Protein AF-A0A962DTW4-F1 (afdb_monomer_lite)

Secondary structure (DSSP, 8-state):
----PPSS--------TTSHHHHHHHHT-BTTB-PPPHHHHHHHHHH--STT---HHHHHHHTT-----------TT-HHHHHHHHTTT-------HHHHHHHTTS-HHHHHHHHHHHHSS-HHHHHHHHHHHHHHHHHHTT--HHHHHHHTT-SSHHHHHHHHHHHHSS-HHHHHHHHHTT-

Foldseek 3Di:
DDDDDDDDDDADDDDQCPPLLNVVVCVQADVNDDDDDPQLVVQLCVQCVASPDDDPQSNCVSNVDHPPVPPPCPPPLQLLVVLLVVLLVDQPDPLDLCVSCVSSVHDSVVSQVVVCVRRVDGSVVVLLVSLLVQLLVCVLVPDDSQVSCVSSPHPGSVSSQVSCCVVPVDGSVVSSVSSNVPD

pLDDT: mean 76.37, std 15.43, range [31.86, 96.44]

Structure (mmCIF, N/CA/C/O backbone):
data_AF-A0A962DTW4-F1
#
_entry.id   AF-A0A962DTW4-F1
#
loop_
_atom_site.group_PDB
_atom_site.id
_atom_site.type_symbol
_atom_site.label_atom_id
_atom_site.label_alt_id
_atom_site.label_comp_id
_atom_site.label_asym_id
_atom_site.label_entity_id
_atom_site.label_seq_id
_atom_site.pdbx_PDB_ins_code
_atom_site.Cartn_x
_atom_site.Cartn_y
_atom_site.Cartn_z
_atom_site.occupancy
_atom_site.B_iso_or_equiv
_atom_site.auth_seq_id
_atom_site.auth_comp_id
_atom_site.auth_asym_id
_atom_site.auth_atom_id
_atom_site.pdbx_PDB_model_num
ATOM 1 N N . MET A 1 1 ? 19.571 -3.003 17.000 1.00 32.28 1 MET A N 1
ATOM 2 C CA . MET A 1 1 ? 18.505 -2.599 17.942 1.00 32.28 1 MET A CA 1
ATOM 3 C C . MET A 1 1 ? 17.173 -3.009 17.327 1.00 32.28 1 MET A C 1
ATOM 5 O O . MET A 1 1 ? 16.897 -2.604 16.209 1.00 32.28 1 MET A O 1
ATOM 9 N N . VAL A 1 2 ? 16.412 -3.911 17.955 1.00 31.86 2 VAL A N 1
ATOM 10 C CA . VAL A 1 2 ? 15.128 -4.381 17.400 1.00 31.86 2 VAL A CA 1
ATOM 11 C C . VAL A 1 2 ? 14.037 -3.434 17.888 1.00 31.86 2 VAL A C 1
ATOM 13 O O . VAL A 1 2 ? 13.644 -3.494 19.050 1.00 31.86 2 VAL A O 1
ATOM 16 N N . HIS A 1 3 ? 13.582 -2.531 17.022 1.00 44.50 3 HIS A N 1
ATOM 17 C CA . HIS A 1 3 ? 12.451 -1.657 17.324 1.00 44.50 3 HIS A CA 1
ATOM 18 C C . HIS A 1 3 ? 11.173 -2.504 17.360 1.00 44.50 3 HIS A C 1
ATOM 20 O O . HIS A 1 3 ? 10.828 -3.159 16.377 1.00 44.50 3 HIS A O 1
ATOM 26 N N . ARG A 1 4 ? 10.497 -2.539 18.512 1.00 44.28 4 ARG A N 1
ATOM 27 C CA . ARG A 1 4 ? 9.253 -3.290 18.709 1.00 44.28 4 ARG A CA 1
ATOM 28 C C . ARG A 1 4 ? 8.103 -2.295 18.836 1.00 44.28 4 ARG A C 1
ATOM 30 O O . ARG A 1 4 ? 8.152 -1.418 19.694 1.00 44.28 4 ARG A O 1
ATOM 37 N N . LEU A 1 5 ? 7.090 -2.433 17.983 1.00 52.75 5 LEU A N 1
ATOM 38 C CA . LEU 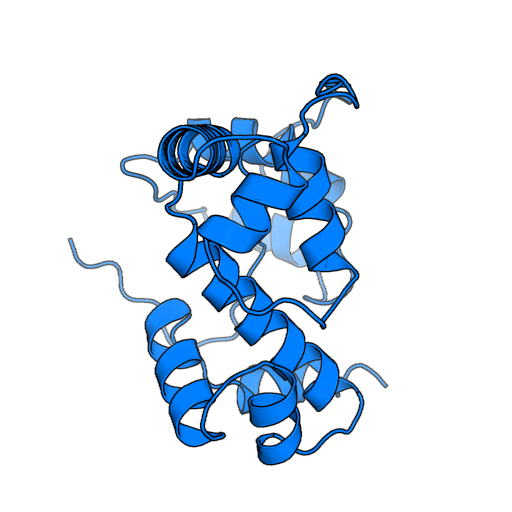A 1 5 ? 5.829 -1.708 18.132 1.00 52.75 5 LEU A CA 1
ATOM 39 C C . LEU A 1 5 ? 5.179 -2.143 19.454 1.00 52.75 5 LEU A C 1
ATOM 41 O O . LEU A 1 5 ? 5.095 -3.340 19.728 1.00 52.75 5 LEU A O 1
ATOM 45 N N . GLN A 1 6 ? 4.788 -1.179 20.284 1.00 50.16 6 GLN A N 1
ATOM 46 C CA . GLN A 1 6 ? 4.006 -1.442 21.493 1.00 50.16 6 GLN A CA 1
ATOM 47 C C . GLN A 1 6 ? 2.522 -1.578 21.140 1.00 50.16 6 GLN A C 1
ATOM 49 O O . GLN A 1 6 ? 2.069 -1.014 20.142 1.00 50.16 6 GLN A O 1
ATOM 54 N N . ASP A 1 7 ? 1.773 -2.306 21.967 1.00 45.84 7 ASP A N 1
ATOM 55 C CA . ASP A 1 7 ? 0.333 -2.481 21.787 1.00 45.84 7 ASP A CA 1
ATOM 56 C C . ASP A 1 7 ? -0.404 -1.132 21.853 1.00 45.84 7 ASP A C 1
ATOM 58 O O . ASP A 1 7 ? -0.221 -0.339 22.778 1.00 45.84 7 ASP A O 1
ATOM 62 N N . GLY A 1 8 ? -1.236 -0.859 20.845 1.00 56.44 8 GLY A N 1
ATOM 63 C CA . GLY A 1 8 ? -2.016 0.373 20.730 1.00 56.44 8 GLY A CA 1
ATOM 64 C C . GLY A 1 8 ? -2.538 0.623 19.308 1.00 56.44 8 GLY A C 1
ATOM 65 O O . GLY A 1 8 ? -2.128 -0.057 18.365 1.00 56.44 8 GLY A O 1
ATOM 66 N N . PRO A 1 9 ? -3.455 1.591 19.115 1.00 57.91 9 PRO A N 1
ATOM 67 C CA . PRO A 1 9 ? -3.965 1.932 17.791 1.00 57.91 9 PRO A CA 1
ATOM 68 C C . PRO A 1 9 ? -2.848 2.527 16.920 1.00 57.91 9 PRO A C 1
ATOM 70 O O . PRO A 1 9 ? -2.300 3.587 17.227 1.00 57.91 9 PRO A O 1
ATOM 73 N N . ALA A 1 10 ? -2.531 1.852 15.814 1.00 62.47 10 ALA A N 1
ATOM 74 C CA . ALA A 1 10 ? -1.565 2.307 14.819 1.00 62.47 10 ALA A CA 1
ATOM 75 C C . ALA A 1 10 ? -2.279 2.868 13.580 1.00 62.47 10 ALA A C 1
ATOM 77 O O . ALA A 1 10 ? -3.284 2.318 13.124 1.00 62.47 10 ALA A O 1
ATOM 78 N N . ARG A 1 11 ? -1.746 3.958 13.015 1.00 65.75 11 ARG A N 1
ATOM 79 C CA . ARG A 1 11 ? -2.161 4.496 11.712 1.00 65.75 11 ARG A CA 1
ATOM 80 C C . ARG A 1 11 ? -1.044 4.223 10.711 1.00 65.75 11 ARG A C 1
ATOM 82 O O . ARG A 1 11 ? 0.103 4.574 10.970 1.00 65.75 11 ARG A O 1
ATOM 89 N N . LEU A 1 12 ? -1.375 3.578 9.594 1.00 66.19 12 LEU A N 1
ATOM 90 C CA . LEU A 1 12 ? -0.419 3.271 8.532 1.00 66.19 12 LEU A CA 1
ATOM 91 C C . LEU A 1 12 ? -0.693 4.178 7.335 1.00 66.19 12 LEU A C 1
ATOM 93 O O . LEU A 1 12 ? -1.787 4.152 6.778 1.00 66.19 12 LEU A O 1
ATOM 97 N N . LEU A 1 13 ? 0.308 4.963 6.949 1.00 69.69 13 LEU A N 1
ATOM 98 C CA . LEU A 1 13 ? 0.274 5.801 5.759 1.00 69.69 13 LEU A CA 1
ATOM 99 C C . LEU A 1 13 ? 1.298 5.272 4.759 1.00 69.69 13 LEU A C 1
ATOM 101 O O . LEU A 1 13 ? 2.494 5.263 5.039 1.00 69.69 13 LEU A O 1
ATOM 105 N N . PHE A 1 14 ? 0.824 4.839 3.593 1.00 65.12 14 PHE A N 1
ATOM 106 C CA . PHE A 1 14 ? 1.698 4.559 2.464 1.00 65.12 14 PHE A CA 1
ATOM 107 C C . PHE A 1 14 ? 1.881 5.828 1.636 1.00 65.12 14 PHE A C 1
ATOM 109 O O . PHE A 1 14 ? 0.919 6.361 1.082 1.00 65.12 14 PHE A O 1
ATOM 116 N N . VAL A 1 15 ? 3.122 6.287 1.542 1.00 69.44 15 VAL A N 1
ATOM 117 C CA . VAL A 1 15 ? 3.506 7.397 0.676 1.00 69.44 15 VAL A CA 1
ATOM 118 C C . VAL A 1 15 ? 4.385 6.828 -0.421 1.00 69.44 15 VAL A C 1
ATOM 120 O O . VAL A 1 15 ? 5.399 6.199 -0.130 1.00 69.44 15 VAL A O 1
ATOM 123 N N . ASP A 1 16 ? 3.995 7.038 -1.676 1.00 62.31 16 ASP A N 1
ATOM 124 C CA . ASP A 1 16 ? 4.855 6.710 -2.811 1.00 62.31 16 ASP A CA 1
ATOM 125 C C . ASP A 1 16 ? 6.185 7.459 -2.647 1.00 62.31 16 ASP A C 1
ATOM 127 O O . ASP A 1 16 ? 6.173 8.687 -2.525 1.00 62.31 16 ASP A O 1
ATOM 131 N N . ARG A 1 17 ? 7.314 6.737 -2.626 1.00 60.81 17 ARG A N 1
ATOM 132 C CA . ARG A 1 17 ? 8.663 7.304 -2.457 1.00 60.81 17 ARG A CA 1
ATOM 133 C C . ARG A 1 17 ? 8.961 8.387 -3.491 1.00 60.81 17 ARG A C 1
ATOM 135 O O . ARG A 1 17 ? 9.652 9.351 -3.178 1.00 60.81 17 ARG A O 1
ATOM 142 N N . GLU A 1 18 ? 8.407 8.251 -4.688 1.00 58.81 18 GLU A N 1
ATOM 143 C CA . GLU A 1 18 ? 8.599 9.189 -5.786 1.00 58.81 18 GLU A CA 1
ATOM 144 C C . GLU A 1 18 ? 7.565 10.324 -5.769 1.00 58.81 18 GLU A C 1
ATOM 146 O O . GLU A 1 18 ? 7.667 11.299 -6.509 1.00 58.81 18 GLU A O 1
ATOM 151 N N . SER A 1 19 ? 6.587 10.310 -4.867 1.00 63.06 19 SER A N 1
ATOM 152 C CA . SER A 1 19 ? 5.823 11.531 -4.609 1.00 63.06 19 SER A CA 1
ATOM 153 C C . SER A 1 19 ? 6.701 12.592 -3.933 1.00 63.06 19 SER A C 1
ATOM 15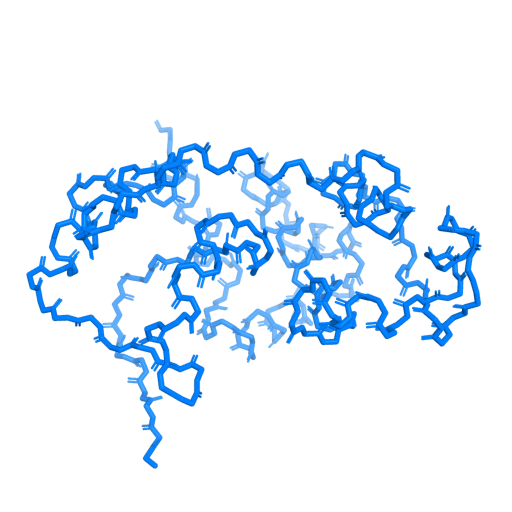5 O O . SER A 1 19 ? 7.706 12.294 -3.283 1.00 63.06 19 SER A O 1
ATOM 157 N N . SER A 1 20 ? 6.307 13.859 -4.050 1.00 67.31 20 SER A N 1
ATOM 158 C CA . SER A 1 20 ? 6.973 14.974 -3.358 1.00 67.31 20 SER A CA 1
ATOM 159 C C . SER A 1 20 ? 7.014 14.757 -1.844 1.00 67.31 20 SER A C 1
ATOM 161 O O . SER A 1 20 ? 8.047 14.981 -1.219 1.00 67.31 20 SER A O 1
ATOM 163 N N . ALA A 1 21 ? 5.939 14.199 -1.283 1.00 75.06 21 ALA A N 1
ATOM 164 C CA . ALA A 1 21 ? 5.878 13.774 0.109 1.00 75.06 21 ALA A CA 1
ATOM 165 C C . ALA A 1 21 ? 6.846 12.623 0.423 1.00 75.06 21 ALA A C 1
ATOM 167 O O . ALA A 1 21 ? 7.549 12.668 1.428 1.00 75.06 21 ALA A O 1
ATOM 168 N N . GLY A 1 22 ? 6.918 11.604 -0.435 1.00 74.62 22 GLY A N 1
ATOM 169 C CA . GLY A 1 22 ? 7.760 10.430 -0.203 1.00 74.62 22 GLY A CA 1
ATOM 170 C C . GLY A 1 22 ? 9.250 10.736 -0.242 1.00 74.62 22 GLY A C 1
ATOM 171 O O . GLY A 1 22 ? 9.993 10.211 0.590 1.00 74.62 22 GLY A O 1
ATOM 172 N N . ARG A 1 23 ? 9.690 11.622 -1.146 1.00 73.50 23 ARG A N 1
ATOM 173 C CA . ARG A 1 23 ? 11.086 12.079 -1.188 1.00 73.50 23 ARG A CA 1
ATOM 174 C C . ARG A 1 23 ? 11.461 12.859 0.062 1.00 73.50 23 ARG A C 1
ATOM 176 O O . ARG A 1 23 ? 12.488 12.547 0.653 1.00 73.50 23 ARG A O 1
ATOM 183 N N . LEU A 1 24 ? 10.628 13.822 0.468 1.00 78.75 24 LEU A N 1
ATOM 184 C CA . LEU A 1 24 ? 10.856 14.610 1.683 1.00 78.75 24 LEU A CA 1
ATOM 185 C C . LEU A 1 24 ? 10.980 13.702 2.908 1.00 78.75 24 LEU A C 1
ATOM 187 O O . LEU A 1 24 ? 11.996 13.740 3.594 1.00 78.75 24 LEU A O 1
ATOM 191 N N . LEU A 1 25 ? 10.009 12.807 3.109 1.00 78.75 25 LEU A N 1
ATOM 192 C CA . LEU A 1 25 ? 10.031 11.867 4.230 1.00 78.75 25 LEU A CA 1
ATOM 193 C C . LEU A 1 25 ? 11.227 10.906 4.176 1.00 78.75 25 LEU A C 1
ATOM 195 O O . LEU A 1 25 ? 11.757 10.527 5.215 1.00 78.75 25 LEU A O 1
ATOM 199 N N . SER A 1 26 ? 11.679 10.515 2.979 1.00 75.94 26 SER A N 1
ATOM 200 C CA . SER A 1 26 ? 12.827 9.613 2.825 1.00 75.94 26 SER A CA 1
ATOM 201 C C . SER A 1 26 ? 14.153 10.239 3.261 1.00 75.94 26 SER A C 1
ATOM 203 O O . SER A 1 26 ? 15.035 9.496 3.685 1.00 75.94 26 SER A O 1
ATOM 205 N N . LEU A 1 27 ? 14.312 11.565 3.154 1.00 76.94 27 LEU A N 1
ATOM 206 C CA . LEU A 1 27 ? 15.537 12.271 3.564 1.00 76.94 27 LEU A CA 1
ATOM 207 C C . LEU A 1 27 ? 15.737 12.274 5.083 1.00 76.94 27 LEU A C 1
ATOM 209 O O . LEU A 1 27 ? 16.855 12.443 5.557 1.00 76.94 27 LEU A O 1
ATOM 213 N N . GLU A 1 28 ? 14.663 12.076 5.839 1.00 74.88 28 GLU A N 1
ATOM 214 C CA . GLU A 1 28 ? 14.678 12.143 7.300 1.00 74.88 28 GLU A CA 1
ATOM 215 C C . GLU A 1 28 ? 14.719 10.767 7.967 1.00 74.88 28 GLU A C 1
ATOM 217 O O . GLU A 1 28 ? 14.702 10.655 9.194 1.00 74.88 28 GLU A O 1
ATOM 222 N N . CYS A 1 29 ? 14.752 9.708 7.162 1.00 73.31 29 CYS A N 1
ATOM 223 C CA . CYS A 1 29 ? 14.899 8.346 7.637 1.00 73.31 29 CYS A CA 1
ATOM 224 C C . CYS A 1 29 ? 16.384 7.981 7.728 1.00 73.31 29 CYS A C 1
ATOM 226 O O . CYS A 1 29 ? 17.083 7.951 6.717 1.00 73.31 29 CYS A O 1
ATOM 228 N N . THR A 1 30 ? 16.839 7.588 8.916 1.00 65.81 30 THR A N 1
ATOM 229 C CA . THR A 1 30 ? 18.160 6.973 9.109 1.00 65.81 30 THR A CA 1
ATOM 230 C C . THR A 1 30 ? 17.995 5.460 9.019 1.00 65.81 30 THR A C 1
ATOM 232 O O . THR A 1 30 ? 17.139 4.890 9.694 1.00 65.81 30 THR A O 1
ATOM 235 N N . ASP A 1 31 ? 18.743 4.795 8.136 1.00 61.22 31 ASP A N 1
ATOM 236 C CA . ASP A 1 31 ? 18.591 3.353 7.861 1.00 61.22 31 ASP A CA 1
ATOM 237 C C . ASP A 1 31 ? 17.147 2.933 7.508 1.00 61.22 31 ASP A C 1
ATOM 239 O O . ASP A 1 31 ? 16.700 1.818 7.783 1.00 61.22 31 ASP A O 1
ATOM 243 N N . GLY A 1 32 ? 16.392 3.844 6.883 1.00 60.59 32 GLY A N 1
ATOM 244 C CA . GLY A 1 32 ? 15.009 3.604 6.466 1.00 60.59 32 GLY A CA 1
ATOM 245 C C . GLY A 1 32 ? 13.964 3.716 7.581 1.00 60.59 32 GLY A C 1
ATOM 246 O O . GLY A 1 32 ? 12.795 3.431 7.323 1.00 60.59 32 GLY A O 1
ATOM 247 N N . ILE A 1 33 ? 14.345 4.144 8.790 1.00 65.69 33 ILE A N 1
ATOM 248 C CA . ILE A 1 33 ? 13.423 4.361 9.911 1.00 65.69 33 ILE A CA 1
ATOM 249 C C . ILE A 1 33 ? 13.621 5.771 10.478 1.00 65.69 33 ILE A C 1
ATOM 251 O O . ILE A 1 33 ? 14.736 6.195 10.771 1.00 65.69 33 ILE A O 1
ATOM 255 N N . ARG A 1 34 ? 12.515 6.488 10.695 1.00 78.94 34 ARG A N 1
ATOM 256 C CA . ARG A 1 34 ? 12.473 7.701 11.519 1.00 78.94 34 ARG A CA 1
ATOM 257 C C . ARG A 1 34 ? 11.543 7.472 12.701 1.00 78.94 34 ARG A C 1
ATOM 259 O O . ARG A 1 34 ? 10.446 6.940 12.539 1.00 78.94 34 ARG A O 1
ATOM 266 N N . ILE A 1 35 ? 11.977 7.893 13.883 1.00 79.12 35 ILE A N 1
ATOM 267 C CA . ILE A 1 35 ? 11.140 7.925 15.083 1.00 79.12 35 ILE A CA 1
ATOM 268 C C . ILE A 1 35 ? 10.680 9.367 15.280 1.00 79.12 35 ILE A C 1
ATOM 270 O O . ILE A 1 35 ? 11.510 10.266 15.369 1.00 79.12 35 ILE A O 1
ATOM 274 N N . PHE A 1 36 ? 9.367 9.571 15.340 1.00 81.62 36 PHE A N 1
ATOM 275 C CA . PHE A 1 36 ? 8.773 10.873 15.635 1.00 81.62 36 PHE A CA 1
ATOM 276 C C . PHE A 1 36 ? 8.690 11.103 17.147 1.00 81.62 36 PHE A C 1
ATOM 278 O O . PHE A 1 36 ? 8.417 10.178 17.919 1.00 81.62 36 PHE A O 1
ATOM 285 N N . SER A 1 37 ? 8.896 12.349 17.557 1.00 84.88 37 SER A N 1
ATOM 286 C CA . SER A 1 37 ? 8.678 12.837 18.917 1.00 84.88 37 SER A CA 1
ATOM 287 C C . SER A 1 37 ? 7.192 12.772 19.320 1.00 84.88 37 SER A C 1
ATOM 289 O O . SER A 1 37 ? 6.305 12.709 18.459 1.00 84.88 37 SER A O 1
ATOM 291 N N . PRO A 1 38 ? 6.875 12.798 20.631 1.00 83.94 38 PRO A N 1
ATOM 292 C CA . PRO A 1 38 ? 5.491 12.862 21.107 1.00 83.94 38 PRO A CA 1
ATOM 293 C C . PRO A 1 38 ? 4.695 14.057 20.559 1.00 83.94 38 PRO A C 1
ATOM 295 O O . PRO A 1 38 ? 3.494 13.923 20.308 1.00 83.94 38 PRO A O 1
ATOM 298 N N . ASP A 1 39 ? 5.358 15.190 20.325 1.00 86.00 39 ASP A N 1
ATOM 299 C CA . ASP A 1 39 ? 4.731 16.411 19.812 1.00 86.00 39 ASP A CA 1
ATOM 300 C C . ASP A 1 39 ? 4.393 16.284 18.325 1.00 86.00 39 ASP A C 1
ATOM 302 O O . ASP A 1 39 ? 3.253 16.531 17.934 1.00 86.00 39 ASP A O 1
ATOM 306 N N . GLU A 1 40 ? 5.330 15.790 17.507 1.00 86.06 40 GLU A N 1
ATOM 307 C CA . GLU A 1 40 ? 5.081 15.474 16.091 1.00 86.06 40 GLU A CA 1
ATOM 308 C C . GLU A 1 40 ? 3.967 14.434 15.949 1.00 86.06 40 GLU A C 1
ATOM 310 O O . GLU A 1 40 ? 3.063 14.586 15.124 1.00 86.06 40 GLU A O 1
ATOM 315 N N . ARG A 1 41 ? 3.982 13.395 16.797 1.00 84.81 41 ARG A N 1
ATOM 316 C CA . ARG A 1 41 ? 2.899 12.408 16.852 1.00 84.81 41 ARG A CA 1
ATOM 317 C C . ARG A 1 41 ? 1.568 13.101 17.130 1.00 84.81 41 ARG A C 1
ATOM 319 O O . ARG A 1 41 ? 0.606 12.853 16.412 1.00 84.81 41 ARG A O 1
ATOM 326 N N . SER A 1 42 ? 1.496 13.956 18.146 1.00 86.44 42 SER A N 1
ATOM 327 C CA . SER A 1 42 ? 0.256 14.650 18.515 1.00 86.44 42 SER A CA 1
ATOM 328 C C . SER A 1 42 ? -0.230 15.584 17.402 1.00 86.44 42 SER A C 1
ATOM 330 O O . SER A 1 42 ? -1.413 15.561 17.060 1.00 86.44 42 SER A O 1
ATOM 332 N N . ALA A 1 43 ? 0.677 16.327 16.764 1.00 87.38 43 ALA A N 1
ATOM 333 C CA . ALA A 1 43 ? 0.372 17.201 15.635 1.00 87.38 43 ALA A CA 1
ATOM 334 C C . ALA A 1 43 ? -0.195 16.421 14.438 1.00 87.38 43 ALA A C 1
ATOM 336 O O . ALA A 1 43 ? -1.251 16.781 13.914 1.00 87.38 43 ALA A O 1
ATOM 337 N N . VAL A 1 44 ? 0.443 15.307 14.055 1.00 84.75 44 VAL A N 1
ATOM 338 C CA . VAL A 1 44 ? -0.057 14.421 12.991 1.00 84.75 44 VAL A CA 1
ATOM 339 C C . VAL A 1 44 ? -1.415 13.835 13.365 1.00 84.75 44 VAL A C 1
ATOM 341 O O . VAL A 1 44 ? -2.322 13.806 12.535 1.00 84.75 44 VAL A O 1
ATOM 344 N N . LEU A 1 45 ? -1.593 13.381 14.609 1.00 82.38 45 LEU A N 1
ATOM 345 C CA . LEU A 1 45 ? -2.858 12.785 15.032 1.00 82.38 45 LEU A CA 1
ATOM 346 C C . LEU A 1 45 ? -4.019 13.797 15.029 1.00 82.38 45 LEU A C 1
ATOM 348 O O . LEU A 1 45 ? -5.145 13.364 14.773 1.00 82.38 45 LEU A O 1
ATOM 352 N N . ASN A 1 46 ? -3.744 15.089 15.258 1.00 85.31 46 ASN A N 1
ATOM 353 C CA . ASN A 1 46 ? -4.723 16.183 15.216 1.00 85.31 46 ASN A CA 1
ATOM 354 C C . ASN A 1 46 ? -5.209 16.493 13.795 1.00 85.31 46 ASN A C 1
ATOM 356 O O . ASN A 1 46 ? -6.403 16.700 13.592 1.00 85.31 46 ASN A O 1
ATOM 360 N N . VAL A 1 47 ? -4.303 16.515 12.812 1.00 80.75 47 VAL A N 1
ATOM 361 C CA . VAL A 1 47 ? -4.655 16.782 11.401 1.00 80.75 47 VAL A CA 1
ATOM 362 C C . VAL A 1 47 ? -5.143 15.538 10.666 1.00 80.75 47 VAL A C 1
ATOM 364 O O . VAL A 1 47 ? -5.810 15.638 9.640 1.00 80.75 47 VAL A O 1
ATOM 367 N N . TRP A 1 48 ? -4.837 14.356 11.202 1.00 76.12 48 TRP A N 1
ATOM 368 C CA . TRP A 1 48 ? -5.262 13.073 10.661 1.00 76.12 48 TRP A CA 1
ATOM 369 C C . TRP A 1 48 ? -6.142 12.302 11.653 1.00 76.12 48 TRP A C 1
ATOM 371 O O . TRP A 1 48 ? -5.841 11.147 11.944 1.00 76.12 48 TRP A O 1
ATOM 381 N N . PRO A 1 49 ? -7.232 12.879 12.197 1.00 66.62 49 PRO A N 1
ATOM 382 C CA . PRO A 1 49 ? -7.976 12.310 13.328 1.00 66.62 49 PRO A CA 1
ATOM 383 C C . PRO A 1 49 ? -8.586 10.933 13.033 1.00 66.62 49 PRO A C 1
ATOM 385 O O . PRO A 1 49 ? -8.851 10.167 13.962 1.00 66.62 49 PRO A O 1
ATOM 388 N N . SER A 1 50 ? -8.752 10.578 11.754 1.00 63.56 50 SER A N 1
ATOM 389 C CA . SER A 1 50 ? -9.224 9.268 11.313 1.00 63.56 50 SER A CA 1
ATOM 390 C C . SER A 1 50 ? -8.332 8.685 10.207 1.00 63.56 50 SER A C 1
ATOM 392 O O . SER A 1 50 ? -8.086 9.377 9.221 1.00 63.56 50 SER A O 1
ATOM 394 N N . PRO A 1 51 ? -7.936 7.393 10.277 1.00 54.62 51 PRO A N 1
ATOM 395 C CA . PRO A 1 51 ? -7.097 6.730 9.270 1.00 54.62 51 PRO A CA 1
ATOM 396 C C . PRO A 1 51 ? -7.721 6.611 7.867 1.00 54.62 51 PRO A C 1
ATOM 398 O O . PRO A 1 51 ? -7.108 6.034 6.977 1.00 54.62 51 PRO A O 1
ATOM 401 N N . THR A 1 52 ? -8.930 7.136 7.657 1.00 49.06 52 THR A N 1
ATOM 402 C CA . THR A 1 52 ? -9.706 6.966 6.418 1.00 49.06 52 THR A CA 1
ATOM 403 C C . THR A 1 52 ? -10.001 8.226 5.630 1.00 49.06 52 THR A C 1
ATOM 405 O O . THR A 1 52 ? -10.515 8.123 4.520 1.00 49.06 52 THR A O 1
ATOM 408 N N . CYS A 1 53 ? -9.665 9.395 6.161 1.00 44.09 53 CYS A N 1
ATOM 409 C CA . CYS A 1 53 ? -9.679 10.632 5.398 1.00 44.09 53 CYS A CA 1
ATOM 410 C C . CYS A 1 53 ? -8.270 11.196 5.474 1.00 44.09 53 CYS A C 1
ATOM 412 O O . CYS A 1 53 ? -7.805 11.532 6.564 1.00 44.09 53 CYS A O 1
ATOM 414 N N . LEU A 1 54 ? -7.566 11.202 4.347 1.00 54.94 54 LEU A N 1
ATOM 415 C CA . LEU A 1 54 ? -6.205 11.694 4.313 1.00 54.94 54 LEU A CA 1
ATOM 416 C C . LEU A 1 54 ? -5.968 12.560 3.088 1.00 54.94 54 LEU A C 1
ATOM 418 O O . LEU A 1 54 ? -5.812 12.064 1.974 1.00 54.94 54 LEU A O 1
ATOM 422 N N . GLU A 1 55 ? -5.823 13.850 3.349 1.00 64.31 55 GLU A N 1
ATOM 423 C CA . GLU A 1 55 ? -4.964 14.694 2.541 1.00 64.31 55 GLU A CA 1
ATOM 424 C C . GLU A 1 55 ? -3.552 14.605 3.116 1.00 64.31 55 GLU A C 1
ATOM 426 O O . GLU A 1 55 ? -3.327 14.817 4.309 1.00 64.31 55 GLU A O 1
ATOM 431 N N . ILE A 1 56 ? -2.581 14.257 2.276 1.00 70.81 56 ILE A N 1
ATOM 432 C CA . ILE A 1 56 ? -1.201 14.088 2.736 1.00 70.81 56 ILE A CA 1
ATOM 433 C C . ILE A 1 56 ? -0.551 15.430 3.101 1.00 70.81 56 ILE A C 1
ATOM 435 O O . ILE A 1 56 ? 0.308 15.474 3.974 1.00 70.81 56 ILE A O 1
ATOM 439 N N . ALA A 1 57 ? -0.984 16.533 2.483 1.00 71.00 57 ALA A N 1
ATOM 440 C CA . ALA A 1 57 ? -0.406 17.856 2.702 1.00 71.00 57 ALA A CA 1
ATOM 441 C C . ALA A 1 57 ? -0.496 18.330 4.168 1.00 71.00 57 ALA A C 1
ATOM 443 O O . ALA A 1 57 ? 0.549 18.693 4.709 1.00 71.00 57 ALA A O 1
ATOM 444 N N . PRO A 1 58 ? -1.654 18.251 4.857 1.00 77.56 58 PRO A N 1
ATOM 445 C CA . PRO A 1 58 ? -1.741 18.521 6.293 1.00 77.56 58 PRO A CA 1
ATOM 446 C C . PRO A 1 58 ? -0.806 17.670 7.159 1.00 77.56 58 PRO A C 1
ATOM 448 O O . PRO A 1 58 ? -0.215 18.189 8.101 1.00 77.56 58 PRO A O 1
ATOM 451 N N . VAL A 1 59 ? -0.636 16.380 6.845 1.00 82.44 59 VAL A N 1
ATOM 452 C CA . VAL A 1 59 ? 0.263 15.490 7.606 1.00 82.44 59 VAL A CA 1
ATOM 453 C C . VAL A 1 59 ? 1.718 15.895 7.425 1.00 82.44 59 VAL A C 1
ATOM 455 O O . VAL A 1 59 ? 2.456 15.972 8.401 1.00 82.44 59 VAL A O 1
ATOM 458 N N . ILE A 1 60 ? 2.123 16.195 6.194 1.00 81.56 60 ILE A N 1
ATOM 459 C CA . ILE A 1 60 ? 3.480 16.663 5.907 1.00 81.56 60 ILE A CA 1
ATOM 460 C C . ILE A 1 60 ? 3.733 18.018 6.591 1.00 81.56 60 ILE A C 1
ATOM 462 O O . ILE A 1 60 ? 4.767 18.184 7.233 1.00 81.56 60 ILE A O 1
ATOM 466 N N . ALA A 1 61 ? 2.752 18.928 6.577 1.00 81.88 61 ALA A N 1
ATOM 467 C CA . ALA A 1 61 ? 2.803 20.194 7.315 1.00 81.88 61 ALA A CA 1
ATOM 468 C C . ALA A 1 61 ? 2.945 20.003 8.829 1.00 81.88 61 ALA A C 1
ATOM 470 O O . ALA A 1 61 ? 3.767 20.670 9.456 1.00 81.88 61 ALA A O 1
ATOM 471 N N . ALA A 1 62 ? 2.201 19.063 9.416 1.00 85.38 62 ALA A N 1
ATOM 472 C CA . ALA A 1 62 ? 2.301 18.734 10.837 1.00 85.38 62 ALA A CA 1
ATOM 473 C C . ALA A 1 62 ? 3.668 18.145 11.230 1.00 85.38 62 ALA A C 1
ATOM 475 O O . ALA A 1 62 ? 4.069 18.260 12.384 1.00 85.38 62 ALA A O 1
ATOM 476 N N . LEU A 1 63 ? 4.396 17.559 10.276 1.00 83.38 63 LEU A N 1
ATOM 477 C CA . LEU A 1 63 ? 5.778 17.102 10.449 1.00 83.38 63 LEU A CA 1
ATOM 478 C C . LEU A 1 63 ? 6.820 18.216 10.235 1.00 83.38 63 LEU A C 1
ATOM 480 O O . LEU A 1 63 ? 8.013 17.931 10.199 1.00 83.38 63 LEU A O 1
ATOM 484 N N . GLY A 1 64 ? 6.383 19.472 10.089 1.00 79.44 64 GLY A N 1
ATOM 485 C CA . GLY A 1 64 ? 7.255 20.631 9.887 1.00 79.44 64 GLY A CA 1
ATOM 486 C C . GLY A 1 64 ? 7.674 20.859 8.433 1.00 79.44 64 GLY A C 1
ATOM 487 O O . GLY A 1 64 ? 8.503 21.726 8.164 1.00 79.44 64 GLY A O 1
ATOM 488 N N . HIS A 1 65 ? 7.093 20.120 7.486 1.00 78.19 65 HIS A N 1
ATOM 489 C CA . HIS A 1 65 ? 7.455 20.194 6.073 1.00 78.19 65 HIS A CA 1
ATOM 490 C C . HIS A 1 65 ? 6.402 20.908 5.259 1.00 78.19 65 HIS A C 1
ATOM 492 O O . HIS A 1 65 ? 5.207 20.661 5.381 1.00 78.19 65 HIS A O 1
ATOM 498 N N . ARG A 1 66 ? 6.835 21.731 4.314 1.00 65.50 66 ARG A N 1
ATOM 499 C CA . ARG A 1 66 ? 5.929 22.223 3.283 1.00 65.50 66 ARG A CA 1
ATOM 500 C C . ARG A 1 66 ? 6.052 21.300 2.088 1.00 65.50 66 ARG A C 1
ATOM 502 O O . ARG A 1 66 ? 7.112 21.221 1.474 1.00 65.50 66 ARG A O 1
ATOM 509 N N . LEU A 1 67 ? 4.949 20.643 1.727 1.00 57.56 67 LEU A N 1
ATOM 510 C CA . LEU A 1 67 ? 4.776 20.258 0.336 1.00 57.56 67 LEU A CA 1
ATOM 511 C C . LEU A 1 67 ? 4.672 21.566 -0.435 1.00 57.56 67 LEU A C 1
ATOM 513 O O . LEU A 1 67 ? 3.590 22.125 -0.599 1.00 57.56 67 LEU A O 1
ATOM 517 N N . GLU A 1 68 ? 5.805 22.085 -0.897 1.00 57.06 68 GLU A N 1
ATOM 518 C CA . GLU A 1 68 ? 5.744 22.820 -2.144 1.00 57.06 68 GLU A CA 1
ATOM 519 C C . GLU A 1 68 ? 5.027 21.895 -3.119 1.00 57.06 68 GLU A C 1
ATOM 521 O O . GLU A 1 68 ? 5.254 20.675 -3.120 1.00 57.06 68 GLU A O 1
ATOM 526 N N . THR A 1 69 ? 4.113 22.447 -3.909 1.00 43.47 69 THR A N 1
ATOM 527 C CA . THR A 1 69 ? 3.594 21.754 -5.077 1.00 43.47 69 THR A CA 1
ATOM 528 C C . THR A 1 69 ? 4.777 21.595 -6.025 1.00 43.47 69 THR A C 1
ATOM 530 O O . THR A 1 69 ? 4.886 22.279 -7.035 1.00 43.47 69 THR A O 1
ATOM 533 N N . CYS A 1 70 ? 5.717 20.709 -5.689 1.00 38.62 70 CYS A N 1
ATOM 534 C CA . CYS A 1 70 ? 6.624 20.118 -6.627 1.00 38.62 70 CYS A CA 1
ATOM 535 C C . CYS A 1 70 ? 5.688 19.333 -7.528 1.00 38.62 70 CYS A C 1
ATOM 537 O O . CYS A 1 70 ? 5.393 18.158 -7.291 1.00 38.62 70 CYS A O 1
ATOM 539 N N . ALA A 1 71 ? 5.198 20.026 -8.550 1.00 39.06 71 ALA A N 1
ATOM 540 C CA . ALA A 1 71 ? 4.916 19.464 -9.841 1.00 39.06 71 ALA A CA 1
ATOM 541 C C . ALA A 1 71 ? 6.226 18.840 -10.333 1.00 39.06 71 ALA A C 1
ATOM 543 O O . ALA A 1 71 ? 6.859 19.308 -11.273 1.00 39.06 71 ALA A O 1
ATOM 544 N N . LEU A 1 72 ? 6.659 17.758 -9.684 1.00 40.28 72 LEU A N 1
ATOM 545 C CA . LEU A 1 72 ? 7.378 16.744 -10.406 1.00 40.28 72 LEU A CA 1
ATOM 546 C C . LEU A 1 72 ? 6.314 16.124 -11.289 1.00 40.28 72 LEU A C 1
ATOM 548 O O . LEU A 1 72 ? 5.653 15.148 -10.935 1.00 40.28 72 LEU A O 1
ATOM 552 N N . ALA A 1 73 ? 6.125 16.774 -12.433 1.00 41.50 73 ALA A N 1
ATOM 553 C CA . ALA A 1 73 ? 5.782 16.082 -13.641 1.00 41.50 73 ALA A CA 1
ATOM 554 C C . ALA A 1 73 ? 6.819 14.965 -13.768 1.00 41.50 73 ALA A C 1
ATOM 556 O O . ALA A 1 73 ? 7.881 15.124 -14.367 1.00 41.50 73 ALA A O 1
ATOM 557 N N . PHE A 1 74 ? 6.518 13.811 -13.172 1.00 41.62 74 PHE A N 1
ATOM 558 C CA . PHE A 1 74 ? 6.863 12.584 -13.846 1.00 41.62 74 PHE A CA 1
ATOM 559 C C . PHE A 1 74 ? 6.331 12.795 -15.247 1.00 41.62 74 PHE A C 1
ATOM 561 O O . PHE A 1 74 ? 5.136 13.085 -15.367 1.00 41.62 74 PHE A O 1
ATOM 568 N N . PRO A 1 75 ? 7.180 12.798 -16.284 1.00 45.19 75 PRO A N 1
ATOM 569 C CA . PRO A 1 75 ? 6.640 12.904 -17.618 1.00 45.19 75 PRO A CA 1
ATOM 570 C C . PRO A 1 75 ? 5.566 11.821 -17.690 1.00 45.19 75 PRO A C 1
ATOM 572 O O . PRO A 1 75 ? 5.878 10.658 -17.431 1.00 45.19 75 PRO A O 1
ATOM 575 N N . ASP A 1 76 ? 4.319 12.193 -18.010 1.00 50.84 76 ASP A N 1
ATOM 576 C CA . ASP A 1 76 ? 3.144 11.295 -18.120 1.00 50.84 76 ASP A CA 1
ATOM 577 C C . ASP A 1 76 ? 3.392 10.064 -19.033 1.00 50.84 76 ASP A C 1
ATOM 579 O O . ASP A 1 76 ? 2.571 9.163 -19.196 1.00 50.84 76 ASP A O 1
ATOM 583 N N . HIS A 1 77 ? 4.579 10.013 -19.625 1.00 58.78 77 HIS A N 1
ATOM 584 C CA . HIS A 1 77 ? 5.149 9.056 -20.535 1.00 58.78 77 HIS A CA 1
ATOM 585 C C . HIS A 1 77 ? 5.864 7.870 -19.859 1.00 58.78 77 HIS A C 1
ATOM 587 O O . HIS A 1 77 ? 6.096 6.883 -20.565 1.00 58.78 77 HIS A O 1
ATOM 593 N N . ASP A 1 78 ? 6.205 7.894 -18.555 1.00 76.69 78 ASP A N 1
ATOM 594 C CA . ASP A 1 78 ? 6.832 6.716 -17.923 1.00 76.69 78 ASP A CA 1
ATOM 595 C C . ASP A 1 78 ? 5.842 5.540 -17.908 1.00 76.69 78 ASP A C 1
ATOM 597 O O . ASP A 1 78 ? 4.810 5.527 -17.229 1.00 76.69 78 ASP A O 1
ATOM 601 N N . ARG A 1 79 ? 6.153 4.536 -18.729 1.00 85.69 79 ARG A N 1
ATOM 602 C CA . ARG A 1 79 ? 5.285 3.382 -18.978 1.00 85.69 79 ARG A CA 1
ATOM 603 C C . ARG A 1 79 ? 5.146 2.509 -17.735 1.00 85.69 79 ARG A C 1
ATOM 605 O O . ARG A 1 79 ? 4.076 1.956 -17.509 1.00 85.69 79 ARG A O 1
ATOM 612 N N . VAL A 1 80 ? 6.195 2.416 -16.917 1.00 85.38 80 VAL A N 1
ATOM 613 C CA . VAL A 1 80 ? 6.186 1.618 -15.684 1.00 85.38 80 VAL A CA 1
ATOM 614 C C . VAL A 1 80 ? 5.278 2.271 -14.658 1.00 85.38 80 VAL A C 1
ATOM 616 O O . VAL A 1 80 ? 4.435 1.595 -14.078 1.00 85.38 80 VAL A O 1
ATOM 619 N N . GLN A 1 81 ? 5.375 3.588 -14.490 1.00 78.25 81 GLN A N 1
ATOM 620 C CA . GLN A 1 81 ? 4.496 4.310 -13.573 1.00 78.25 81 GLN A CA 1
ATOM 621 C C . GLN A 1 81 ? 3.020 4.204 -13.976 1.00 78.25 81 GLN A C 1
ATOM 623 O O . GLN A 1 81 ? 2.168 4.007 -13.109 1.00 78.25 81 GLN A O 1
ATOM 628 N N . ARG A 1 82 ? 2.703 4.281 -15.277 1.00 79.88 82 ARG A N 1
ATOM 629 C CA . ARG A 1 82 ? 1.326 4.083 -15.766 1.00 79.88 82 ARG A CA 1
ATOM 630 C C . ARG A 1 82 ? 0.786 2.694 -15.437 1.00 79.88 82 ARG A C 1
ATOM 632 O O . ARG A 1 82 ? -0.348 2.598 -14.974 1.00 79.88 82 ARG A O 1
ATOM 639 N N . VAL A 1 83 ? 1.597 1.648 -15.615 1.00 87.88 83 VAL A N 1
ATOM 640 C CA . VAL A 1 83 ? 1.227 0.282 -15.209 1.00 87.88 83 VAL A CA 1
ATOM 641 C C . VAL A 1 83 ? 1.002 0.218 -13.700 1.00 87.88 83 VAL A C 1
ATOM 643 O O . VAL A 1 83 ? -0.048 -0.226 -13.264 1.00 87.88 83 VAL A O 1
ATOM 646 N N . LEU A 1 84 ? 1.922 0.724 -12.877 1.00 82.12 84 LEU A N 1
ATOM 647 C CA . LEU A 1 84 ? 1.759 0.690 -11.416 1.00 82.12 84 LEU A CA 1
ATOM 648 C C . LEU A 1 84 ? 0.510 1.449 -10.943 1.00 82.12 84 LEU A C 1
ATOM 650 O O . LEU A 1 84 ? -0.192 0.983 -10.049 1.00 82.12 84 LEU A O 1
ATOM 654 N N . ARG A 1 85 ? 0.201 2.592 -11.568 1.00 78.12 85 ARG A N 1
ATOM 655 C CA . ARG A 1 85 ? -1.003 3.373 -11.266 1.00 78.12 85 ARG A CA 1
ATOM 656 C C . ARG A 1 85 ? -2.277 2.623 -11.646 1.00 78.12 85 ARG A C 1
ATOM 658 O O . ARG A 1 85 ? -3.232 2.668 -10.879 1.00 78.12 85 ARG A O 1
ATOM 665 N N . SER A 1 86 ? -2.299 1.923 -12.782 1.00 79.88 86 SER A N 1
ATOM 666 C CA . SER A 1 86 ? -3.483 1.154 -13.184 1.00 79.88 86 SER A CA 1
ATOM 667 C C . SER A 1 86 ? -3.782 0.013 -12.210 1.00 79.88 86 SER A C 1
ATOM 669 O O . SER A 1 86 ? -4.951 -0.251 -11.939 1.00 79.88 86 SER A O 1
ATOM 671 N N . LEU A 1 87 ? -2.757 -0.592 -11.595 1.00 83.50 87 LEU A N 1
ATOM 672 C CA . LEU A 1 87 ? -2.928 -1.623 -10.559 1.00 83.50 87 LEU A CA 1
ATOM 673 C C . LEU A 1 87 ? -3.628 -1.122 -9.285 1.00 83.50 87 LEU A C 1
ATOM 675 O O . LEU A 1 87 ? -4.076 -1.940 -8.489 1.00 83.50 87 LEU A O 1
ATOM 679 N N . LEU A 1 88 ? -3.722 0.195 -9.070 1.00 74.44 88 LEU A N 1
ATOM 680 C CA . LEU A 1 88 ? -4.468 0.770 -7.943 1.00 74.44 88 LEU A CA 1
ATOM 681 C C . LEU A 1 88 ? -5.975 0.847 -8.206 1.00 74.44 88 LEU A C 1
ATOM 683 O O . LEU A 1 88 ? -6.742 0.985 -7.258 1.00 74.44 88 LEU A O 1
ATOM 687 N N . THR A 1 89 ? -6.392 0.817 -9.473 1.00 73.12 89 THR A N 1
ATOM 688 C CA . THR A 1 89 ? -7.794 0.996 -9.879 1.00 73.12 89 THR A CA 1
ATOM 689 C C . THR A 1 89 ? -8.399 -0.254 -10.510 1.00 73.12 89 THR A C 1
ATOM 691 O O . THR A 1 89 ? -9.602 -0.276 -10.758 1.00 73.12 89 THR A O 1
ATOM 694 N N . ARG A 1 90 ? -7.589 -1.282 -10.792 1.00 76.75 90 ARG A N 1
ATOM 695 C CA . ARG A 1 90 ? -8.033 -2.558 -11.364 1.00 76.75 90 ARG A CA 1
ATOM 696 C C . ARG A 1 90 ? -7.601 -3.735 -10.495 1.00 76.75 90 ARG A C 1
ATOM 698 O O . ARG A 1 90 ? -6.543 -3.702 -9.871 1.00 76.75 90 ARG A O 1
ATOM 705 N N . ASN A 1 91 ? -8.395 -4.798 -10.536 1.00 70.12 91 ASN A N 1
ATOM 706 C CA . ASN A 1 91 ? -8.224 -5.991 -9.701 1.00 70.12 91 ASN A CA 1
ATOM 707 C C . ASN A 1 91 ? -7.920 -7.264 -10.514 1.00 70.12 91 ASN A C 1
ATOM 709 O O . ASN A 1 91 ? -7.755 -8.337 -9.948 1.00 70.12 91 ASN A O 1
ATOM 713 N N . ASP A 1 92 ? -7.841 -7.156 -11.837 1.00 74.94 92 ASP A N 1
ATOM 714 C CA . ASP A 1 92 ? -7.754 -8.254 -12.807 1.00 74.94 92 ASP A CA 1
ATOM 715 C C . ASP A 1 92 ? -6.314 -8.567 -13.247 1.00 74.94 92 ASP A C 1
ATOM 717 O O . ASP A 1 92 ? -6.056 -8.935 -14.391 1.00 74.94 92 ASP A O 1
ATOM 721 N N . TRP A 1 93 ? -5.345 -8.421 -12.343 1.00 81.50 93 TRP A N 1
ATOM 722 C CA . TRP A 1 93 ? -3.931 -8.619 -12.655 1.00 81.50 93 TRP A CA 1
ATOM 723 C C . TRP A 1 93 ? -3.367 -9.894 -12.001 1.00 81.50 93 TRP A C 1
ATOM 725 O O . TRP A 1 93 ? -3.516 -10.148 -10.806 1.00 81.50 93 TRP A O 1
ATOM 735 N N . ASP A 1 94 ? -2.654 -10.704 -12.788 1.00 79.38 94 ASP A N 1
ATOM 736 C CA . ASP A 1 94 ? -2.102 -12.010 -12.376 1.00 79.38 94 ASP A CA 1
ATOM 737 C C . ASP A 1 94 ? -0.855 -11.900 -11.465 1.00 79.38 94 ASP A C 1
ATOM 739 O O . ASP A 1 94 ? -0.456 -12.835 -10.763 1.00 79.38 94 ASP A O 1
ATOM 743 N N . GLY A 1 95 ? -0.237 -10.720 -11.431 1.00 80.38 95 GLY A N 1
ATOM 744 C CA . GLY A 1 95 ? 0.986 -10.423 -10.686 1.00 80.38 95 GLY A CA 1
ATOM 745 C C . GLY A 1 95 ? 2.249 -10.978 -11.335 1.00 80.38 95 GLY A C 1
ATOM 746 O O . GLY A 1 95 ? 3.301 -11.038 -10.688 1.00 80.38 95 GLY A O 1
ATOM 747 N N . SER A 1 96 ? 2.159 -11.383 -12.600 1.00 89.44 96 SER A N 1
ATOM 748 C CA . SER A 1 96 ? 3.284 -11.841 -13.395 1.00 89.44 96 SER A CA 1
ATOM 749 C C . SER A 1 96 ? 4.174 -10.662 -13.769 1.00 89.44 96 SER A C 1
ATOM 751 O O . SER A 1 96 ? 3.748 -9.705 -14.412 1.00 89.44 96 SER A O 1
ATOM 753 N N . LEU A 1 97 ? 5.460 -10.756 -1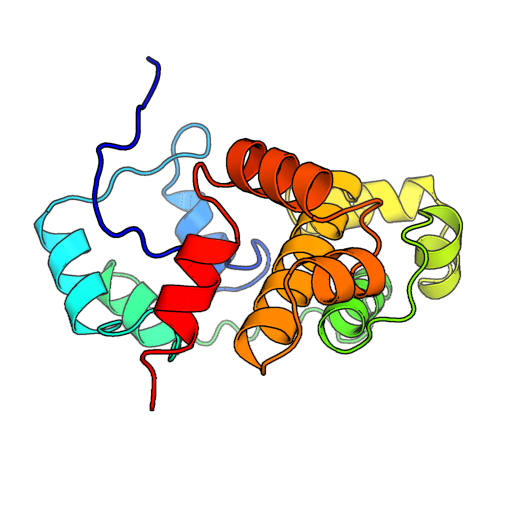3.416 1.00 91.25 97 LEU A N 1
ATOM 754 C CA . LEU A 1 97 ? 6.462 -9.781 -13.851 1.00 91.25 97 LEU A CA 1
ATOM 755 C C . LEU A 1 97 ? 6.502 -9.672 -15.381 1.00 91.25 97 LEU A C 1
ATOM 757 O O . LEU A 1 97 ? 6.700 -8.581 -15.898 1.00 91.25 97 LEU A O 1
ATOM 761 N N . ALA A 1 98 ? 6.324 -10.787 -16.095 1.00 93.69 98 ALA A N 1
ATOM 762 C CA . ALA A 1 98 ? 6.342 -10.793 -17.552 1.00 93.69 98 ALA A CA 1
ATOM 763 C C . ALA A 1 98 ? 5.131 -10.053 -18.135 1.00 93.69 98 ALA A C 1
ATOM 765 O O . ALA A 1 98 ? 5.306 -9.253 -19.048 1.00 93.69 98 ALA A O 1
ATOM 766 N N . SER A 1 99 ? 3.942 -10.269 -17.562 1.00 93.75 99 SER A N 1
ATOM 767 C CA . SER A 1 99 ? 2.708 -9.590 -17.975 1.00 93.75 99 SER A CA 1
ATOM 768 C C . SER A 1 99 ? 2.819 -8.076 -17.766 1.00 93.75 99 SER A C 1
ATOM 770 O O . SER A 1 99 ? 2.726 -7.299 -18.714 1.00 93.75 99 SER A O 1
ATOM 772 N N . LEU A 1 100 ? 3.192 -7.655 -16.553 1.00 93.88 100 LEU A N 1
ATOM 773 C CA . LEU A 1 100 ? 3.350 -6.237 -16.214 1.00 93.88 100 LEU A CA 1
ATOM 774 C C . LEU A 1 100 ? 4.464 -5.549 -17.023 1.00 93.88 100 LEU A C 1
ATOM 776 O O . LEU A 1 100 ? 4.336 -4.386 -17.404 1.00 93.88 100 LEU A O 1
ATOM 780 N N . ALA A 1 101 ? 5.555 -6.262 -17.318 1.00 94.88 101 ALA A N 1
ATOM 781 C CA . ALA A 1 101 ? 6.622 -5.744 -18.169 1.00 94.88 101 ALA A CA 1
ATOM 782 C C . ALA A 1 101 ? 6.169 -5.575 -19.626 1.00 94.88 101 ALA A C 1
ATOM 784 O O . ALA A 1 101 ? 6.495 -4.561 -20.248 1.00 94.88 101 ALA A O 1
ATOM 785 N N . ALA A 1 102 ? 5.383 -6.524 -20.145 1.00 95.12 102 ALA A N 1
ATOM 786 C CA . ALA A 1 102 ? 4.802 -6.441 -21.479 1.00 95.12 102 ALA A CA 1
ATOM 787 C C . ALA A 1 102 ? 3.838 -5.250 -21.604 1.00 95.12 102 ALA A C 1
ATOM 789 O O . ALA A 1 102 ? 3.924 -4.516 -22.587 1.00 95.12 102 ALA A O 1
ATOM 790 N N . GLU A 1 103 ? 3.011 -4.981 -20.586 1.00 93.44 103 GLU A N 1
ATOM 791 C CA . GLU A 1 103 ? 2.143 -3.791 -20.547 1.00 93.44 103 GLU A CA 1
ATOM 792 C C . GLU A 1 103 ? 2.935 -2.474 -20.619 1.00 93.44 103 GLU A C 1
ATOM 794 O O . GLU A 1 103 ? 2.501 -1.504 -21.243 1.00 93.44 103 GLU A O 1
ATOM 799 N N . ALA A 1 104 ? 4.133 -2.439 -20.027 1.00 92.19 104 ALA A N 1
ATOM 800 C CA . ALA A 1 104 ? 5.039 -1.296 -20.119 1.00 92.19 104 ALA A CA 1
ATOM 801 C C . ALA A 1 104 ? 5.899 -1.290 -21.400 1.00 92.19 104 ALA A C 1
ATOM 803 O O . ALA A 1 104 ? 6.704 -0.373 -21.586 1.00 92.19 104 ALA A O 1
ATOM 804 N N . ALA A 1 105 ? 5.751 -2.287 -22.280 1.00 95.00 105 ALA A N 1
ATOM 805 C CA . ALA A 1 105 ? 6.605 -2.529 -23.443 1.00 95.00 105 ALA A CA 1
ATOM 806 C C . ALA A 1 105 ? 8.105 -2.582 -23.082 1.00 95.00 105 ALA A C 1
ATOM 808 O O . ALA A 1 105 ? 8.949 -1.958 -23.734 1.00 95.00 105 ALA A O 1
ATOM 809 N N . LEU A 1 106 ? 8.431 -3.311 -22.011 1.00 94.56 106 LEU A N 1
ATOM 810 C CA . LEU A 1 106 ? 9.788 -3.529 -21.513 1.00 94.56 106 LEU A CA 1
ATOM 811 C C . LEU A 1 106 ? 10.078 -5.021 -21.334 1.00 94.56 106 LEU A C 1
ATOM 813 O O . LEU A 1 106 ? 9.193 -5.838 -21.101 1.00 94.56 106 LEU A O 1
ATOM 817 N N . SER A 1 107 ? 11.362 -5.377 -21.357 1.00 96.44 107 SER A N 1
ATOM 818 C CA . SER A 1 107 ? 11.804 -6.681 -20.857 1.00 96.44 107 SER A CA 1
ATOM 819 C C . SER A 1 107 ? 11.541 -6.800 -19.343 1.00 96.44 107 SER A C 1
ATOM 821 O O . SER A 1 107 ? 11.699 -5.789 -18.644 1.00 96.44 107 SER A O 1
ATOM 823 N N . PRO A 1 108 ? 11.302 -8.011 -18.802 1.00 95.62 108 PRO A N 1
ATOM 824 C CA . PRO A 1 108 ? 11.122 -8.247 -17.365 1.00 95.62 108 PRO A CA 1
ATOM 825 C C . PRO A 1 108 ? 12.212 -7.637 -16.473 1.00 95.62 108 PRO A C 1
ATOM 827 O O . PRO A 1 108 ? 11.909 -7.082 -15.418 1.00 95.62 108 PRO A O 1
ATOM 830 N N . ASP A 1 109 ? 13.477 -7.704 -16.898 1.00 94.44 109 ASP A N 1
ATOM 831 C CA . ASP A 1 109 ? 14.600 -7.194 -1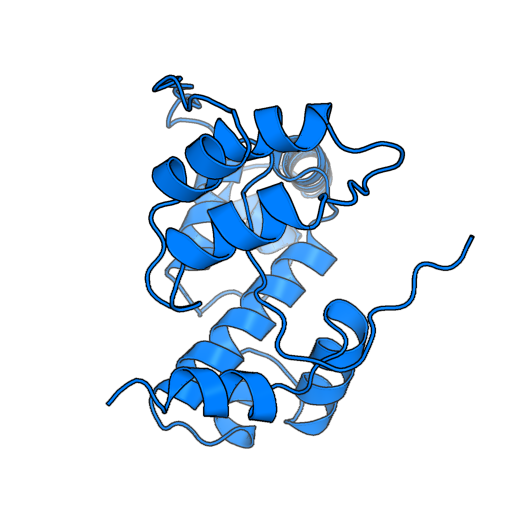6.107 1.00 94.44 109 ASP A CA 1
ATOM 832 C C . ASP A 1 109 ? 14.616 -5.658 -16.026 1.00 94.44 109 ASP A C 1
ATOM 834 O O . ASP A 1 109 ? 14.663 -5.100 -14.928 1.00 94.44 109 ASP A O 1
ATOM 838 N N . ARG A 1 110 ? 14.460 -4.969 -17.167 1.00 93.00 110 ARG A N 1
ATOM 839 C CA . ARG A 1 110 ? 14.309 -3.501 -17.211 1.00 93.00 110 ARG A CA 1
ATOM 840 C C . ARG A 1 110 ? 13.107 -3.019 -16.407 1.00 93.00 110 ARG A C 1
ATOM 842 O O . ARG A 1 110 ? 13.226 -2.038 -15.680 1.00 93.00 110 ARG A O 1
ATOM 849 N N . PHE A 1 111 ? 11.970 -3.712 -16.502 1.00 93.50 111 PHE A N 1
ATOM 850 C CA . PHE A 1 111 ? 10.787 -3.376 -15.708 1.00 93.50 111 PHE A CA 1
ATOM 851 C C . PHE A 1 111 ? 11.075 -3.511 -14.212 1.00 93.50 111 PHE A C 1
ATOM 853 O O . PHE A 1 111 ? 10.819 -2.588 -13.447 1.00 93.50 111 PHE A O 1
ATOM 860 N N . ARG A 1 112 ? 11.673 -4.630 -13.785 1.00 89.56 112 ARG A N 1
ATOM 861 C CA . ARG A 1 112 ? 12.036 -4.860 -12.381 1.00 89.56 112 ARG A CA 1
ATOM 862 C C . ARG A 1 112 ? 12.992 -3.794 -11.844 1.00 89.56 112 ARG A C 1
ATOM 864 O O . ARG A 1 112 ? 12.788 -3.330 -10.722 1.00 89.56 112 ARG A O 1
ATOM 871 N N . HIS A 1 113 ? 14.021 -3.441 -12.612 1.00 85.38 113 HIS A N 1
ATOM 872 C CA . HIS A 1 113 ? 14.960 -2.380 -12.254 1.00 85.38 113 HIS A CA 1
ATOM 873 C C . HIS A 1 113 ? 14.230 -1.049 -12.108 1.00 85.38 113 HIS A C 1
ATOM 875 O O . HIS A 1 113 ? 14.285 -0.443 -11.042 1.00 85.38 113 HIS A O 1
ATOM 881 N N . ARG A 1 114 ? 13.436 -0.670 -13.115 1.00 84.50 114 ARG A N 1
ATOM 882 C CA . ARG A 1 114 ? 12.701 0.593 -13.098 1.00 84.50 114 ARG A CA 1
ATOM 883 C C . ARG A 1 114 ? 11.684 0.670 -11.960 1.00 84.50 114 ARG A C 1
ATOM 885 O O . ARG A 1 114 ? 11.575 1.717 -11.343 1.00 84.50 114 ARG A O 1
ATOM 892 N N . VAL A 1 115 ? 10.994 -0.424 -11.629 1.00 81.38 115 VAL A N 1
ATOM 893 C CA . VAL A 1 115 ? 10.107 -0.496 -10.453 1.00 81.38 115 VAL A CA 1
ATOM 894 C C . VAL A 1 115 ? 10.883 -0.277 -9.158 1.00 81.38 115 VAL A C 1
ATOM 896 O O . VAL A 1 115 ? 10.424 0.461 -8.295 1.00 81.38 115 VAL A O 1
ATOM 899 N N . ARG A 1 116 ? 12.055 -0.902 -8.999 1.00 76.38 116 ARG A N 1
ATOM 900 C CA . ARG A 1 116 ? 12.877 -0.694 -7.799 1.00 76.38 116 ARG A CA 1
ATOM 901 C C . ARG A 1 116 ? 13.323 0.761 -7.688 1.00 76.38 116 ARG A C 1
ATOM 903 O O . ARG A 1 116 ? 13.287 1.296 -6.588 1.00 76.38 116 ARG A O 1
ATOM 910 N N . ASP A 1 117 ? 13.697 1.380 -8.799 1.00 73.25 117 ASP A N 1
ATOM 911 C CA . ASP A 1 117 ? 14.109 2.783 -8.818 1.00 73.25 117 ASP A CA 1
ATOM 912 C C . ASP A 1 117 ? 12.920 3.715 -8.531 1.00 73.25 117 ASP A C 1
ATOM 914 O O . ASP A 1 117 ? 13.083 4.689 -7.812 1.00 73.25 117 ASP A O 1
ATOM 918 N N . LEU A 1 118 ? 11.721 3.380 -9.034 1.00 66.94 118 LEU A N 1
ATOM 919 C CA . LEU A 1 118 ? 10.491 4.165 -8.871 1.00 66.94 118 LEU A CA 1
ATOM 920 C C . LEU A 1 118 ? 9.739 3.948 -7.551 1.00 66.94 118 LEU A C 1
ATOM 922 O O . LEU A 1 118 ? 8.899 4.758 -7.204 1.00 66.94 118 LEU A O 1
ATOM 926 N N . ILE A 1 119 ? 9.909 2.832 -6.849 1.00 67.31 119 ILE A N 1
ATOM 927 C CA . ILE A 1 119 ? 9.171 2.579 -5.591 1.00 67.31 119 ILE A CA 1
ATOM 928 C C . ILE A 1 119 ? 10.150 2.456 -4.414 1.00 67.31 119 ILE A C 1
ATOM 930 O O . ILE A 1 119 ? 9.759 2.468 -3.251 1.00 67.31 119 ILE A O 1
ATOM 934 N N . GLY A 1 120 ? 11.450 2.312 -4.682 1.00 66.12 120 GLY A N 1
ATOM 935 C CA . GLY A 1 120 ? 12.462 2.016 -3.666 1.00 66.12 120 GLY A CA 1
ATOM 936 C C . GLY A 1 120 ? 12.365 0.597 -3.098 1.00 66.12 120 GLY A C 1
ATOM 937 O O . GLY A 1 120 ? 13.089 0.257 -2.166 1.00 66.12 120 GLY A O 1
ATOM 938 N N . MET A 1 121 ? 11.486 -0.253 -3.640 1.00 73.81 121 MET A N 1
ATOM 939 C CA . MET A 1 121 ? 11.269 -1.617 -3.164 1.00 73.81 121 MET A CA 1
ATOM 940 C C . MET A 1 121 ? 11.091 -2.608 -4.320 1.00 73.81 121 MET A C 1
ATOM 942 O O . MET A 1 121 ? 10.693 -2.226 -5.422 1.00 73.81 121 MET A O 1
ATOM 946 N N . PRO A 1 122 ? 11.355 -3.909 -4.102 1.00 80.50 122 PRO A N 1
ATOM 947 C CA . PRO A 1 122 ? 11.109 -4.909 -5.131 1.00 80.50 122 PRO A CA 1
ATOM 948 C C . PRO A 1 122 ? 9.613 -5.015 -5.486 1.00 80.50 122 PRO A C 1
ATOM 950 O O . PRO A 1 122 ? 8.745 -4.882 -4.623 1.00 80.50 122 PRO A O 1
ATOM 953 N N . LEU A 1 123 ? 9.312 -5.364 -6.744 1.00 83.25 123 LEU A N 1
ATOM 954 C CA . LEU A 1 123 ? 7.937 -5.491 -7.255 1.00 83.25 123 LEU A CA 1
ATOM 955 C C . LEU A 1 123 ? 7.073 -6.475 -6.448 1.00 83.25 123 LEU A C 1
ATOM 957 O O . LEU A 1 123 ? 5.913 -6.207 -6.169 1.00 83.25 123 LEU A O 1
ATOM 961 N N . ARG A 1 124 ? 7.615 -7.635 -6.058 1.00 86.25 124 ARG A N 1
ATOM 962 C CA . ARG A 1 124 ? 6.822 -8.694 -5.402 1.00 86.25 124 ARG A CA 1
ATOM 963 C C . ARG A 1 124 ? 6.211 -8.252 -4.059 1.00 86.25 124 ARG A C 1
ATOM 965 O O . ARG A 1 124 ? 5.016 -8.472 -3.871 1.00 86.25 124 ARG A O 1
ATOM 972 N N . PRO A 1 125 ? 6.973 -7.659 -3.118 1.00 80.81 125 PRO A N 1
ATOM 973 C CA . PRO A 1 125 ? 6.391 -7.064 -1.918 1.00 80.81 125 PRO A CA 1
ATOM 974 C C . PRO A 1 125 ? 5.372 -5.954 -2.215 1.00 80.81 125 PRO A C 1
ATOM 976 O O . PRO A 1 125 ? 4.358 -5.896 -1.529 1.00 80.81 125 PRO A O 1
ATOM 979 N N . TYR A 1 126 ? 5.579 -5.147 -3.261 1.00 81.94 126 TYR A N 1
ATOM 980 C CA . TYR A 1 126 ? 4.619 -4.114 -3.668 1.00 81.94 126 TYR A CA 1
ATOM 981 C C . TYR A 1 126 ? 3.281 -4.712 -4.139 1.00 81.94 126 TYR A C 1
ATOM 983 O O . TYR A 1 126 ? 2.225 -4.359 -3.624 1.00 81.94 126 TYR A O 1
ATOM 991 N N . LEU A 1 127 ? 3.316 -5.707 -5.031 1.00 86.75 127 LEU A N 1
ATOM 992 C CA . LEU A 1 127 ? 2.112 -6.422 -5.475 1.00 86.75 127 LEU A CA 1
ATOM 993 C C . LEU A 1 127 ? 1.389 -7.104 -4.305 1.00 86.75 127 LEU A C 1
ATOM 995 O O . LEU A 1 127 ? 0.165 -7.113 -4.225 1.00 86.75 127 LEU A O 1
ATOM 999 N N . ARG A 1 128 ? 2.137 -7.658 -3.349 1.00 86.69 128 ARG A N 1
ATOM 1000 C CA . ARG A 1 128 ? 1.547 -8.243 -2.142 1.00 86.69 128 ARG A CA 1
ATOM 1001 C C . ARG A 1 128 ? 0.815 -7.199 -1.299 1.00 86.69 128 ARG A C 1
ATOM 1003 O O . ARG A 1 128 ? -0.249 -7.511 -0.776 1.00 86.69 128 ARG A O 1
ATOM 1010 N N . TRP A 1 129 ? 1.358 -5.989 -1.178 1.00 84.06 129 TRP A N 1
ATOM 1011 C CA . TRP A 1 129 ? 0.672 -4.882 -0.512 1.00 84.06 129 TRP A CA 1
ATOM 1012 C C . TRP A 1 129 ? -0.627 -4.504 -1.232 1.00 84.06 129 TRP A C 1
ATOM 1014 O O . TRP A 1 129 ? -1.653 -4.390 -0.567 1.00 84.06 129 TRP A O 1
ATOM 1024 N N . LEU A 1 130 ? -0.619 -4.412 -2.567 1.00 84.38 130 LEU A N 1
ATOM 1025 C CA . LEU A 1 130 ? -1.835 -4.143 -3.348 1.00 84.38 130 LEU A CA 1
ATOM 1026 C C . LEU A 1 130 ? -2.938 -5.173 -3.068 1.00 84.38 130 LEU A C 1
ATOM 1028 O O . LEU A 1 130 ? -4.079 -4.799 -2.815 1.00 84.38 130 LEU A O 1
ATOM 1032 N N . ARG A 1 131 ? -2.584 -6.463 -3.007 1.00 89.75 131 ARG A N 1
ATOM 1033 C CA . ARG A 1 131 ? -3.533 -7.534 -2.651 1.00 89.75 131 ARG A CA 1
ATOM 1034 C C . ARG A 1 131 ? -4.066 -7.394 -1.228 1.00 89.75 131 ARG A C 1
ATOM 1036 O O . ARG A 1 131 ? -5.257 -7.566 -0.993 1.00 89.75 131 ARG A O 1
ATOM 1043 N N . LEU A 1 132 ? -3.202 -7.071 -0.262 1.00 88.25 132 LEU A N 1
ATOM 1044 C CA . LEU A 1 132 ? -3.628 -6.842 1.125 1.00 88.25 132 LEU A CA 1
ATOM 1045 C C . LEU A 1 132 ? -4.613 -5.673 1.214 1.00 88.25 132 LEU A C 1
ATOM 1047 O O . LEU A 1 132 ? -5.647 -5.798 1.869 1.00 88.25 132 LEU A O 1
ATOM 1051 N N . ARG A 1 133 ? -4.316 -4.570 0.520 1.00 85.94 133 ARG A N 1
ATOM 1052 C CA . ARG A 1 133 ? -5.195 -3.403 0.422 1.00 85.94 133 ARG A CA 1
ATOM 1053 C C . ARG A 1 133 ? -6.558 -3.787 -0.159 1.00 85.94 133 ARG A C 1
ATOM 1055 O O . ARG A 1 133 ? -7.568 -3.516 0.481 1.00 85.94 133 ARG A O 1
ATOM 1062 N N . GLN A 1 134 ? -6.576 -4.468 -1.303 1.00 87.19 134 GLN A N 1
ATOM 1063 C CA . GLN A 1 134 ? -7.807 -4.901 -1.967 1.00 87.19 134 GLN A CA 1
ATOM 1064 C C . GLN A 1 134 ? -8.663 -5.799 -1.059 1.00 87.19 134 GLN A C 1
ATOM 1066 O O . GLN A 1 134 ? -9.861 -5.565 -0.912 1.00 87.19 134 GLN A O 1
ATOM 1071 N N . ALA A 1 135 ? -8.058 -6.793 -0.395 1.00 91.12 135 ALA A N 1
ATOM 1072 C CA . ALA A 1 135 ? -8.778 -7.681 0.521 1.00 91.12 135 ALA A CA 1
ATOM 1073 C C . ALA A 1 135 ? -9.428 -6.908 1.682 1.00 91.12 135 ALA A C 1
ATOM 1075 O O . ALA A 1 135 ? -10.561 -7.186 2.075 1.00 91.12 135 ALA A O 1
ATOM 1076 N N . VAL A 1 136 ? -8.713 -5.924 2.231 1.00 87.31 136 VAL A N 1
ATOM 1077 C CA . VAL A 1 136 ? -9.217 -5.071 3.312 1.00 87.31 136 VAL A CA 1
ATOM 1078 C C . VAL A 1 136 ? -10.343 -4.159 2.822 1.00 87.31 136 VAL A C 1
ATOM 1080 O O . VAL A 1 136 ? -11.344 -4.033 3.523 1.00 87.31 136 VAL A O 1
ATOM 1083 N N . GLU A 1 137 ? -10.218 -3.554 1.639 1.00 84.06 137 GLU A N 1
ATOM 1084 C CA . GLU A 1 137 ? -11.254 -2.697 1.044 1.00 84.06 137 GLU A CA 1
ATOM 1085 C C . GLU A 1 137 ? -12.543 -3.483 0.762 1.00 84.06 137 GLU A C 1
ATOM 1087 O O . GLU A 1 137 ? -13.622 -3.067 1.191 1.00 84.06 137 GLU A O 1
ATOM 1092 N N . LEU A 1 138 ? -12.436 -4.662 0.137 1.00 88.38 138 LEU A N 1
ATOM 1093 C CA . LEU A 1 138 ? -13.574 -5.553 -0.119 1.00 88.38 138 LEU A CA 1
ATOM 1094 C C . LEU A 1 138 ? -14.266 -5.971 1.178 1.00 88.38 138 LEU A C 1
ATOM 1096 O O . LEU A 1 138 ? -15.496 -5.914 1.284 1.00 88.38 138 LEU A O 1
ATOM 1100 N N . ALA A 1 139 ? -13.481 -6.379 2.176 1.00 89.75 139 ALA A N 1
ATOM 1101 C CA . ALA A 1 139 ? -14.019 -6.784 3.462 1.00 89.75 139 ALA A CA 1
ATOM 1102 C C . ALA A 1 139 ? -14.648 -5.600 4.209 1.00 89.75 139 ALA A C 1
ATOM 1104 O O . ALA A 1 139 ? -15.731 -5.739 4.774 1.00 89.75 139 ALA A O 1
ATOM 1105 N N . ALA A 1 140 ? -14.047 -4.411 4.175 1.00 83.12 140 ALA A N 1
ATOM 1106 C CA . ALA A 1 140 ? -14.654 -3.204 4.734 1.00 83.12 140 ALA A CA 1
ATOM 1107 C C . ALA A 1 140 ? -16.002 -2.884 4.069 1.00 83.12 140 ALA A C 1
ATOM 1109 O O . ALA A 1 140 ? -16.951 -2.570 4.785 1.00 83.12 140 ALA A O 1
ATOM 1110 N N . GLY A 1 141 ? -16.115 -3.088 2.752 1.00 86.88 141 GLY A N 1
ATOM 1111 C CA . GLY A 1 141 ? -17.347 -2.938 1.968 1.00 86.88 141 GLY A CA 1
ATOM 1112 C C . GLY A 1 141 ? -18.430 -4.002 2.201 1.00 86.88 141 GLY A C 1
ATOM 1113 O O . GLY A 1 141 ? -19.453 -3.976 1.529 1.00 86.88 141 GLY A O 1
ATOM 1114 N N . GLY A 1 142 ? -18.231 -4.935 3.138 1.00 89.62 142 GLY A N 1
ATOM 1115 C CA . GLY A 1 142 ? -19.238 -5.932 3.529 1.00 89.62 142 GLY A CA 1
ATOM 1116 C C . GLY A 1 142 ? -18.938 -7.361 3.076 1.00 89.62 142 GLY A C 1
ATOM 1117 O O . GLY A 1 142 ? -19.567 -8.295 3.570 1.00 89.62 142 GLY A O 1
ATOM 1118 N N . THR A 1 143 ? -17.932 -7.562 2.223 1.00 93.69 143 THR A N 1
ATOM 1119 C CA . THR A 1 143 ? -17.511 -8.900 1.781 1.00 93.69 143 THR A CA 1
ATOM 1120 C C . THR A 1 143 ? -16.973 -9.715 2.963 1.00 93.69 143 THR A C 1
ATOM 1122 O O . THR A 1 143 ? -16.359 -9.175 3.890 1.00 93.69 143 THR A O 1
ATOM 1125 N N . SER A 1 144 ? -17.194 -11.032 2.965 1.00 95.06 144 SER A N 1
ATOM 1126 C CA . SER A 1 144 ? -16.592 -11.901 3.983 1.00 95.06 144 SER A CA 1
ATOM 1127 C C . SER A 1 144 ? -15.067 -11.929 3.823 1.00 95.06 144 SER A C 1
ATOM 1129 O O . SER A 1 144 ? -14.557 -11.839 2.709 1.00 95.06 144 SER A O 1
ATOM 1131 N N . LEU A 1 145 ? -14.309 -12.089 4.916 1.00 92.75 145 LEU A N 1
ATOM 1132 C CA . LEU A 1 145 ? -12.839 -12.152 4.837 1.00 92.75 145 LEU A CA 1
ATOM 1133 C C . LEU A 1 145 ? -12.336 -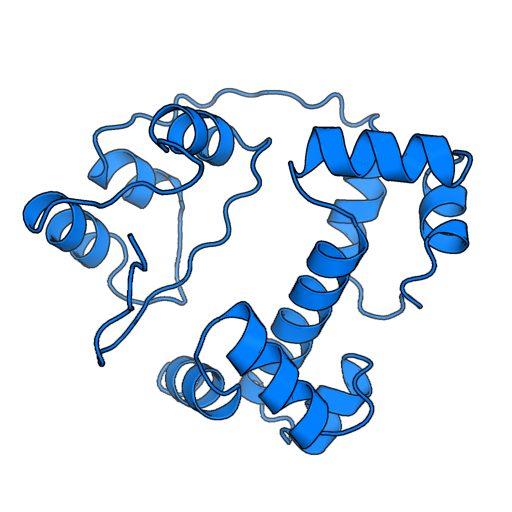13.301 3.953 1.00 92.75 145 LEU A C 1
ATOM 1135 O O . LEU A 1 145 ? -11.280 -13.182 3.343 1.00 92.75 145 LEU A O 1
ATOM 1139 N N . THR A 1 146 ? -13.075 -14.410 3.892 1.00 95.88 146 THR A N 1
ATOM 1140 C CA . THR A 1 146 ? -12.740 -15.550 3.031 1.00 95.88 146 THR A CA 1
ATOM 1141 C C . THR A 1 146 ? -12.889 -15.189 1.560 1.00 95.88 146 THR A C 1
ATOM 1143 O O . THR A 1 146 ? -11.936 -15.371 0.807 1.00 95.88 146 THR A O 1
ATOM 1146 N N . GLN A 1 147 ? -14.032 -14.618 1.171 1.00 95.12 147 GLN A N 1
ATOM 1147 C CA . GLN A 1 147 ? -14.264 -14.211 -0.214 1.00 95.12 147 GLN A CA 1
ATOM 1148 C C . GLN A 1 147 ? -13.312 -13.078 -0.619 1.00 95.12 147 GLN A C 1
ATOM 1150 O O . GLN A 1 147 ? -12.648 -13.165 -1.643 1.00 95.12 147 GLN A O 1
ATOM 1155 N N . ALA A 1 148 ? -13.131 -12.076 0.246 1.00 94.44 148 ALA A N 1
ATOM 1156 C CA . ALA A 1 148 ? -12.215 -10.967 -0.002 1.00 94.44 148 ALA A CA 1
ATOM 1157 C C . ALA A 1 148 ? -10.753 -11.423 -0.158 1.00 94.44 148 ALA A C 1
ATOM 1159 O O . ALA A 1 148 ? -10.004 -10.841 -0.939 1.00 94.44 148 ALA A O 1
ATOM 1160 N N . ALA A 1 149 ? -10.333 -12.466 0.569 1.00 94.38 149 ALA A N 1
ATOM 1161 C CA . ALA A 1 149 ? -9.015 -13.064 0.391 1.00 94.38 149 ALA A CA 1
ATOM 1162 C C . ALA A 1 149 ? -8.875 -13.693 -1.003 1.00 94.38 149 ALA A C 1
ATOM 1164 O O . ALA A 1 149 ? -7.877 -13.445 -1.676 1.00 94.38 149 ALA A O 1
ATOM 1165 N N . GLN A 1 150 ? -9.871 -14.467 -1.435 1.00 93.75 150 GLN A N 1
ATOM 1166 C CA . GLN A 1 150 ? -9.875 -15.129 -2.741 1.00 93.75 150 GLN A CA 1
ATOM 1167 C C . GLN A 1 150 ? -9.895 -14.115 -3.888 1.00 93.75 150 GLN A C 1
ATOM 1169 O O . GLN A 1 150 ? -9.054 -14.194 -4.782 1.00 93.75 150 GLN A O 1
ATOM 1174 N N . ASP A 1 151 ? -10.768 -13.112 -3.807 1.00 91.25 151 ASP A N 1
ATOM 1175 C CA . ASP A 1 151 ? -10.899 -12.049 -4.811 1.00 91.25 151 ASP A CA 1
ATOM 1176 C C . ASP A 1 151 ? -9.624 -11.199 -4.931 1.00 91.25 151 ASP A C 1
ATOM 1178 O O . ASP A 1 151 ? -9.301 -10.689 -6.002 1.00 91.25 151 ASP A O 1
ATOM 1182 N N . ALA A 1 152 ? -8.867 -11.067 -3.839 1.00 89.88 152 ALA A N 1
ATOM 1183 C CA . ALA A 1 152 ? -7.566 -10.401 -3.823 1.00 89.88 152 ALA A CA 1
ATOM 1184 C C . ALA A 1 152 ? -6.385 -11.327 -4.184 1.00 89.88 152 ALA A C 1
ATOM 1186 O O . ALA A 1 152 ? -5.222 -10.922 -4.097 1.00 89.88 152 ALA A O 1
ATOM 1187 N N . GLY A 1 153 ? -6.643 -12.581 -4.563 1.00 90.00 153 GLY A N 1
ATOM 1188 C CA . GLY A 1 153 ? -5.617 -13.526 -5.010 1.00 90.00 153 GLY A CA 1
ATOM 1189 C C . GLY A 1 153 ? -4.831 -14.214 -3.887 1.00 90.00 153 GLY A C 1
ATOM 1190 O O . GLY A 1 153 ? -3.695 -14.650 -4.106 1.00 90.00 153 GLY A O 1
ATOM 1191 N N . PHE A 1 154 ? -5.395 -14.314 -2.682 1.00 92.19 154 PHE A N 1
ATOM 1192 C CA . PHE A 1 154 ? -4.906 -15.213 -1.633 1.00 92.19 154 PHE A CA 1
ATOM 1193 C C . PHE A 1 154 ? -5.576 -16.584 -1.738 1.00 92.19 154 PHE A C 1
ATOM 1195 O O . PHE A 1 154 ? -6.720 -16.709 -2.157 1.00 92.19 154 PHE A O 1
ATOM 1202 N N . SER A 1 155 ? -4.867 -17.625 -1.298 1.00 91.69 155 SER A N 1
ATOM 1203 C CA . SER A 1 155 ? -5.403 -18.993 -1.258 1.00 91.69 155 SER A CA 1
ATOM 1204 C C . SER A 1 155 ? -6.596 -19.132 -0.309 1.00 91.69 155 SER A C 1
ATOM 1206 O O . SER A 1 155 ? -7.521 -19.888 -0.582 1.00 91.69 155 SER A O 1
ATOM 1208 N N . ASP A 1 156 ? -6.550 -18.419 0.818 1.00 94.94 156 ASP A N 1
ATOM 1209 C CA . ASP A 1 156 ? -7.530 -18.481 1.895 1.00 94.94 156 ASP A CA 1
ATOM 1210 C C . ASP A 1 156 ? -7.335 -17.303 2.873 1.00 94.94 156 ASP A C 1
ATOM 1212 O O . ASP A 1 156 ? -6.327 -16.582 2.847 1.00 94.94 156 ASP A O 1
ATOM 1216 N N . SER A 1 157 ? -8.297 -17.120 3.779 1.00 94.12 157 SER A N 1
ATOM 1217 C CA . SER A 1 157 ? -8.269 -16.066 4.802 1.00 94.12 157 SER A CA 1
ATOM 1218 C C . SER A 1 157 ? -7.137 -16.234 5.826 1.00 94.12 157 SER A C 1
ATOM 1220 O O . SER A 1 157 ? -6.655 -15.241 6.388 1.00 94.12 157 SER A O 1
ATOM 1222 N N . ALA A 1 158 ? -6.644 -17.455 6.054 1.00 95.12 158 ALA A N 1
ATOM 1223 C CA . ALA A 1 158 ? -5.519 -17.696 6.951 1.00 95.12 158 ALA A CA 1
ATOM 1224 C C . ALA A 1 158 ? -4.189 -17.263 6.307 1.00 95.12 158 ALA A C 1
ATOM 1226 O O . ALA A 1 158 ? -3.334 -16.685 6.983 1.00 95.12 158 ALA A O 1
ATOM 1227 N N . HIS A 1 159 ? -4.015 -17.468 5.000 1.00 94.62 159 HIS A N 1
ATOM 1228 C CA . HIS A 1 159 ? -2.891 -16.958 4.222 1.00 94.62 159 HIS A CA 1
ATOM 1229 C C . HIS A 1 159 ? -2.911 -15.432 4.169 1.00 94.62 159 HIS A C 1
ATOM 1231 O O . HIS A 1 159 ? -1.875 -14.816 4.442 1.00 94.62 159 HIS A O 1
ATOM 1237 N N . LEU A 1 160 ? -4.075 -14.821 3.927 1.00 93.75 160 LEU A N 1
ATOM 1238 C CA . LEU A 1 160 ? -4.252 -13.372 4.048 1.00 93.75 160 LEU A CA 1
ATOM 1239 C C . LEU A 1 160 ? -3.796 -12.881 5.435 1.00 93.75 160 LEU A C 1
ATOM 1241 O O . LEU A 1 160 ? -2.955 -11.989 5.536 1.00 93.75 160 LEU A O 1
ATOM 1245 N N . THR A 1 161 ? -4.273 -13.521 6.506 1.00 92.25 161 THR A N 1
ATOM 1246 C CA . THR A 1 161 ? -3.952 -13.134 7.891 1.00 92.25 161 THR A CA 1
ATOM 1247 C C . THR A 1 161 ? -2.465 -13.268 8.216 1.00 92.25 161 THR A C 1
ATOM 1249 O O . THR A 1 161 ? -1.869 -12.339 8.764 1.00 92.25 161 THR A O 1
ATOM 1252 N N . ARG A 1 162 ? -1.830 -14.392 7.853 1.00 92.06 162 ARG A N 1
ATOM 1253 C CA . ARG A 1 162 ? -0.378 -14.589 8.032 1.00 92.06 162 ARG A CA 1
ATOM 1254 C C . ARG A 1 162 ? 0.421 -13.534 7.273 1.00 92.06 162 ARG A C 1
ATOM 1256 O O . ARG A 1 162 ? 1.414 -13.025 7.790 1.00 92.06 162 ARG A O 1
ATOM 1263 N N . THR A 1 163 ? -0.017 -13.201 6.062 1.00 87.56 163 THR A N 1
ATOM 1264 C CA . THR A 1 163 ? 0.634 -12.188 5.229 1.00 87.56 163 THR A CA 1
ATOM 1265 C C . THR A 1 163 ? 0.499 -10.802 5.855 1.00 87.56 163 THR A C 1
ATOM 1267 O O . THR A 1 163 ? 1.512 -10.132 6.035 1.00 87.56 163 THR A O 1
ATOM 1270 N N . MET A 1 164 ? -0.705 -10.402 6.266 1.00 83.69 164 MET A N 1
ATOM 1271 C CA . MET A 1 164 ? -0.958 -9.117 6.925 1.00 83.69 164 MET A CA 1
ATOM 1272 C C . MET A 1 164 ? -0.121 -8.961 8.201 1.00 83.69 164 MET A C 1
ATOM 1274 O O . MET A 1 164 ? 0.585 -7.968 8.355 1.00 83.69 164 MET A O 1
ATOM 1278 N N . ARG A 1 165 ? -0.093 -9.985 9.065 1.00 81.56 165 ARG A N 1
ATOM 1279 C CA . ARG A 1 165 ? 0.706 -9.966 10.301 1.00 81.56 165 ARG A CA 1
ATOM 1280 C C . ARG A 1 165 ? 2.201 -9.877 10.028 1.00 81.56 165 ARG A C 1
ATOM 1282 O O . ARG A 1 165 ? 2.900 -9.126 10.693 1.00 81.56 165 ARG A O 1
ATOM 1289 N N . ARG A 1 166 ? 2.699 -10.613 9.033 1.00 79.50 166 ARG A N 1
ATOM 1290 C CA . ARG A 1 166 ? 4.120 -10.577 8.666 1.00 79.50 166 ARG A CA 1
ATOM 1291 C C . ARG A 1 166 ? 4.557 -9.208 8.142 1.00 79.50 166 ARG A C 1
ATOM 1293 O O . ARG A 1 166 ? 5.709 -8.844 8.344 1.00 79.50 166 ARG A O 1
ATOM 1300 N N . HIS A 1 167 ? 3.682 -8.501 7.428 1.00 72.81 167 HIS A N 1
ATOM 1301 C CA . HIS A 1 167 ? 4.019 -7.222 6.791 1.00 72.81 167 HIS A CA 1
ATOM 1302 C C . HIS A 1 167 ? 3.703 -6.011 7.675 1.00 72.81 167 HIS A C 1
ATOM 1304 O O . HIS A 1 167 ? 4.450 -5.042 7.634 1.00 72.81 167 HIS A O 1
ATOM 1310 N N . PHE A 1 168 ? 2.649 -6.072 8.493 1.00 70.19 168 PHE A N 1
ATOM 1311 C CA . PHE A 1 168 ? 2.136 -4.918 9.248 1.00 70.19 168 PHE A CA 1
ATOM 1312 C C . PHE A 1 168 ? 1.909 -5.181 10.740 1.00 70.19 168 PHE A C 1
ATOM 1314 O O . PHE A 1 168 ? 1.485 -4.280 11.453 1.00 70.19 168 PHE A O 1
ATOM 1321 N N . GLY A 1 169 ? 2.132 -6.404 11.226 1.00 75.12 169 GLY A N 1
ATOM 1322 C CA . GLY A 1 169 ? 1.923 -6.759 12.635 1.00 75.12 169 GLY A CA 1
ATOM 1323 C C . GLY A 1 169 ? 0.458 -6.892 13.069 1.00 75.12 169 GLY A C 1
ATOM 1324 O O . GLY A 1 169 ? 0.207 -7.307 14.193 1.00 75.12 169 GLY A O 1
ATOM 1325 N N . VAL A 1 170 ? -0.510 -6.611 12.190 1.00 77.88 170 VAL A N 1
ATOM 1326 C CA . VAL A 1 170 ? -1.953 -6.605 12.500 1.00 77.88 170 VAL A CA 1
ATOM 1327 C C . VAL A 1 170 ? -2.724 -7.645 11.686 1.00 77.88 170 VAL A C 1
ATOM 1329 O O . VAL A 1 170 ? -2.269 -8.066 10.617 1.00 77.88 170 VAL A O 1
ATOM 1332 N N . ALA A 1 171 ? -3.888 -8.087 12.176 1.00 83.19 171 ALA A N 1
ATOM 1333 C CA . ALA A 1 171 ? -4.767 -8.960 11.403 1.00 83.19 171 ALA A CA 1
A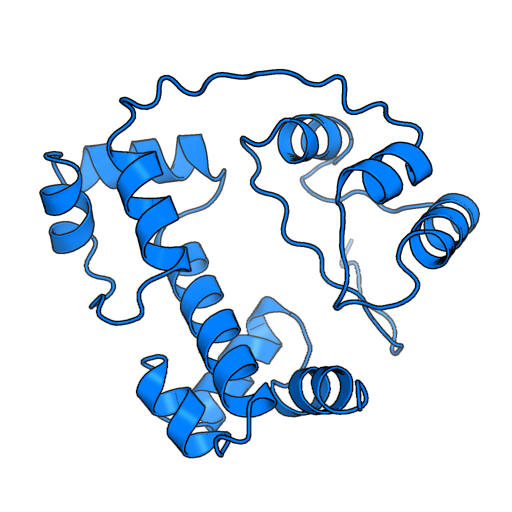TOM 1334 C C . ALA A 1 171 ? -5.703 -8.141 10.486 1.00 83.19 171 ALA A C 1
ATOM 1336 O O . ALA A 1 171 ? -6.072 -7.014 10.820 1.00 83.19 171 ALA A O 1
ATOM 1337 N N . PRO A 1 172 ? -6.146 -8.700 9.342 1.00 82.88 172 PRO A N 1
ATOM 1338 C CA . PRO A 1 172 ? -7.086 -8.024 8.445 1.00 82.88 172 PRO A CA 1
ATOM 1339 C C . PRO A 1 172 ? -8.400 -7.648 9.140 1.00 82.88 172 PRO A C 1
ATOM 1341 O O . PRO A 1 172 ? -8.952 -6.587 8.874 1.00 82.88 172 PRO A O 1
ATOM 1344 N N . SER A 1 173 ? -8.881 -8.491 10.061 1.00 83.56 173 SER A N 1
ATOM 1345 C CA . SER A 1 173 ? -10.094 -8.254 10.855 1.00 83.56 173 SER A CA 1
ATOM 1346 C C . SER A 1 173 ? -10.027 -6.973 11.681 1.00 83.56 173 SER A C 1
ATOM 1348 O O . SER A 1 173 ? -11.020 -6.252 11.768 1.00 83.56 173 SER A O 1
ATOM 1350 N N . ASP A 1 174 ? -8.862 -6.679 12.258 1.00 78.06 174 ASP A N 1
ATOM 1351 C CA . ASP A 1 174 ? -8.661 -5.516 13.124 1.00 78.06 174 ASP A CA 1
ATOM 1352 C C . ASP A 1 174 ? -8.774 -4.235 12.293 1.00 78.06 174 ASP A C 1
ATOM 1354 O O . ASP A 1 174 ? -9.472 -3.289 12.665 1.00 78.06 174 ASP A O 1
ATOM 1358 N N . VAL A 1 175 ? -8.163 -4.257 11.105 1.00 77.25 175 VAL A N 1
ATOM 1359 C CA . VAL A 1 175 ? -8.224 -3.155 10.142 1.00 77.25 175 VAL A CA 1
ATOM 1360 C C . VAL A 1 175 ? -9.645 -2.981 9.605 1.00 77.25 175 VAL A C 1
ATOM 1362 O O . VAL A 1 175 ? -10.172 -1.874 9.633 1.00 77.25 175 VAL A O 1
ATOM 1365 N N . VAL A 1 176 ? -10.314 -4.059 9.188 1.00 80.81 176 VAL A N 1
ATOM 1366 C CA . VAL A 1 176 ? -11.699 -4.011 8.684 1.00 80.81 176 VAL A CA 1
ATOM 1367 C C . VAL A 1 176 ? -12.668 -3.474 9.739 1.00 80.81 176 VAL A C 1
ATOM 1369 O O . VAL A 1 176 ? -13.522 -2.650 9.421 1.00 80.81 176 VAL A O 1
ATOM 1372 N N . SER A 1 177 ? -12.524 -3.890 10.999 1.00 73.56 177 SER A N 1
ATOM 1373 C CA . SER A 1 177 ? -13.328 -3.375 12.113 1.00 73.56 177 SER A CA 1
ATOM 1374 C C . SER A 1 177 ? -13.141 -1.866 12.289 1.00 73.56 177 SER A C 1
ATOM 1376 O O . SER A 1 177 ? -14.122 -1.129 12.397 1.00 73.56 177 SER A O 1
ATOM 1378 N N . ALA A 1 178 ? -11.896 -1.381 12.234 1.00 69.50 178 ALA A N 1
ATOM 1379 C CA . ALA A 1 178 ? -11.607 0.051 12.286 1.00 69.50 178 ALA A CA 1
ATOM 1380 C C . ALA A 1 178 ? -12.205 0.821 11.093 1.00 69.50 178 ALA A C 1
ATOM 1382 O O . ALA A 1 178 ? -12.693 1.935 11.272 1.00 69.50 178 ALA A O 1
ATOM 1383 N N . LEU A 1 179 ? -12.216 0.226 9.895 1.00 68.81 179 LEU A N 1
ATOM 1384 C CA . LEU A 1 179 ? -12.800 0.829 8.693 1.00 68.81 179 LEU A CA 1
ATOM 1385 C C . LEU A 1 179 ? -14.337 0.822 8.691 1.00 68.81 179 LEU A C 1
ATOM 1387 O O . LEU A 1 179 ? -14.936 1.705 8.090 1.00 68.81 179 LEU A O 1
ATOM 1391 N N . ARG A 1 180 ? -14.995 -0.144 9.340 1.00 69.06 180 ARG A N 1
ATOM 1392 C CA . ARG A 1 180 ? -16.468 -0.233 9.376 1.00 69.06 180 ARG A CA 1
ATOM 1393 C C . ARG A 1 180 ? -17.119 0.660 10.426 1.00 69.06 180 ARG A C 1
ATOM 1395 O O . ARG A 1 180 ? -18.248 1.081 10.218 1.00 69.06 180 ARG A O 1
ATOM 1402 N N . LYS A 1 181 ? -16.410 1.025 11.500 1.00 54.69 181 LYS A N 1
ATOM 1403 C CA . LYS A 1 181 ? -16.862 2.003 12.520 1.00 54.69 181 LYS A CA 1
ATOM 1404 C C . LYS A 1 181 ? -17.005 3.448 11.984 1.00 54.69 181 LYS A C 1
ATOM 1406 O O . LYS A 1 181 ? -16.992 4.398 12.756 1.00 54.69 181 LYS A O 1
ATOM 1411 N N . ARG A 1 182 ? -17.068 3.613 10.658 1.00 43.28 182 ARG A N 1
ATOM 1412 C CA . ARG A 1 182 ? -17.161 4.869 9.898 1.00 43.28 182 ARG A CA 1
ATOM 1413 C C . ARG A 1 182 ? -18.596 5.255 9.517 1.00 43.28 182 ARG A C 1
ATOM 1415 O O . ARG A 1 182 ? -18.765 6.214 8.769 1.00 43.28 182 ARG A O 1
ATOM 1422 N N . HIS A 1 183 ? -19.590 4.523 10.009 1.00 38.06 183 HIS A N 1
ATOM 1423 C CA . HIS A 1 183 ? -21.018 4.800 9.864 1.00 38.06 183 HIS A CA 1
ATOM 1424 C C . HIS A 1 183 ? -21.667 4.783 11.244 1.00 38.06 183 HIS A C 1
ATOM 1426 O O . HIS A 1 183 ? -22.650 5.531 11.416 1.00 38.06 183 HIS A O 1
#

Sequence (183 aa):
MVHRLQDGPARLLFVDRESSAGRLLSLECTDGIRIFSPDERSAVLNVWPSPTCLEIAPVIAALGHRLETCALAFPDHDRVQRVLRSLLTRNDWDGSLASLAAEAALSPDRFRHRVRDLIGMPLRPYLRWLRLRQAVELAAGGTSLTQAAQDAGFSDSAHLTRTMRRHFGVAPSDVVSALRKRH

Radius of gyration: 17.62 Å; chains: 1; bounding box: 40×42×45 Å